Protein AF-A0A6L7UQY9-F1 (afdb_monomer_lite)

pLDDT: mean 73.76, std 14.82, range [46.09, 95.06]

Foldseek 3Di:
DPVVVVVVVVVVVVVVVVVVVVVVVVVVVVVVVVVVVVVVVVVVVVVVVVVVVVVVVVVVVVVVVVCVVVVVVVVVVVVVVCVVVVVVVVVVVVVVVVVVVVVVVVVVVVVVVVVVVVVQVVCCVVVVNWDWDADPNDIDIDHDPPWDFDWDDDDPNDTDTDTDDD

Structure (mmCIF, N/CA/C/O backbone):
data_AF-A0A6L7UQY9-F1
#
_entry.id   AF-A0A6L7UQY9-F1
#
loop_
_atom_site.group_PDB
_atom_site.id
_atom_site.type_symbol
_atom_site.label_atom_id
_atom_site.label_alt_id
_atom_site.label_comp_id
_atom_site.label_asym_id
_atom_site.label_entity_id
_atom_site.label_seq_id
_atom_site.pdbx_PDB_ins_code
_atom_site.Cartn_x
_atom_site.Cartn_y
_atom_site.Cartn_z
_atom_site.occupancy
_atom_site.B_iso_or_equiv
_atom_site.auth_seq_id
_atom_site.auth_comp_id
_atom_site.auth_asym_id
_atom_site.auth_atom_id
_atom_site.pdbx_PDB_model_num
ATOM 1 N N . MET A 1 1 ? 74.640 3.919 -71.804 1.00 51.06 1 MET A N 1
ATOM 2 C CA . MET A 1 1 ? 74.272 4.710 -70.609 1.00 51.06 1 MET A CA 1
ATOM 3 C C . MET A 1 1 ? 72.771 5.040 -70.532 1.00 51.06 1 MET A C 1
ATOM 5 O O . MET A 1 1 ? 72.359 5.610 -69.539 1.00 51.06 1 MET A O 1
ATOM 9 N N . GLU A 1 2 ? 71.930 4.642 -71.502 1.00 55.97 2 GLU A N 1
ATOM 10 C CA . GLU A 1 2 ? 70.494 5.008 -71.525 1.00 55.97 2 GLU A CA 1
ATOM 11 C C . GLU A 1 2 ? 69.558 4.081 -70.725 1.00 55.97 2 GLU A C 1
ATOM 13 O O . GLU A 1 2 ? 68.533 4.527 -70.222 1.00 55.97 2 GLU A O 1
ATOM 18 N N . ARG A 1 3 ? 69.907 2.800 -70.530 1.00 53.41 3 ARG A N 1
ATOM 19 C CA . ARG A 1 3 ? 69.023 1.828 -69.847 1.00 53.41 3 ARG A CA 1
ATOM 20 C C . ARG A 1 3 ? 68.829 2.082 -68.346 1.00 53.41 3 ARG A C 1
ATOM 22 O O . ARG A 1 3 ? 67.849 1.617 -67.777 1.00 53.41 3 ARG A O 1
ATOM 29 N N . THR A 1 4 ? 69.731 2.821 -67.704 1.00 56.78 4 THR A N 1
ATOM 30 C CA . THR A 1 4 ? 69.629 3.166 -66.277 1.00 56.78 4 THR A CA 1
ATOM 31 C C . THR A 1 4 ? 68.654 4.318 -66.022 1.00 56.78 4 THR A C 1
ATOM 33 O O . THR A 1 4 ? 68.074 4.389 -64.946 1.00 56.78 4 THR A O 1
ATOM 36 N N . SER A 1 5 ? 68.407 5.185 -67.011 1.00 59.81 5 SER A N 1
ATOM 37 C CA . SER A 1 5 ? 67.477 6.315 -66.875 1.00 59.81 5 SER A CA 1
ATOM 38 C C . SER A 1 5 ? 66.010 5.867 -66.922 1.00 59.81 5 SER A C 1
ATOM 40 O O . SER A 1 5 ? 65.208 6.315 -66.107 1.00 59.81 5 SER A O 1
ATOM 42 N N . THR A 1 6 ? 65.665 4.911 -67.790 1.00 69.06 6 THR A N 1
ATOM 43 C CA . THR A 1 6 ? 64.294 4.378 -67.907 1.00 69.06 6 THR A CA 1
ATOM 44 C C . THR A 1 6 ? 63.879 3.536 -66.696 1.00 69.06 6 THR A C 1
ATOM 46 O O . THR A 1 6 ? 62.729 3.586 -66.268 1.00 69.06 6 THR A O 1
ATOM 49 N N . ALA A 1 7 ? 64.815 2.779 -66.114 1.00 73.44 7 ALA A N 1
ATOM 50 C CA . ALA A 1 7 ? 64.565 2.011 -64.893 1.00 73.44 7 ALA A CA 1
ATOM 51 C C . ALA A 1 7 ? 64.326 2.924 -63.675 1.00 73.44 7 ALA A C 1
ATOM 53 O O . ALA A 1 7 ? 63.474 2.626 -62.836 1.00 73.44 7 ALA A O 1
ATOM 54 N N . ASN A 1 8 ? 65.026 4.061 -63.611 1.00 78.31 8 ASN A N 1
ATOM 55 C CA . ASN A 1 8 ? 64.850 5.042 -62.543 1.00 78.31 8 ASN A CA 1
ATOM 56 C C . ASN A 1 8 ? 63.505 5.792 -62.658 1.00 78.31 8 ASN A C 1
ATOM 58 O O . ASN A 1 8 ? 62.809 5.898 -61.654 1.00 78.31 8 ASN A O 1
ATOM 62 N N . ASP A 1 9 ? 63.063 6.193 -63.861 1.00 83.00 9 ASP A N 1
ATOM 63 C CA . ASP A 1 9 ? 61.741 6.836 -64.064 1.00 83.00 9 ASP A CA 1
ATOM 64 C C . ASP A 1 9 ? 60.566 5.912 -63.690 1.00 83.00 9 ASP A C 1
ATOM 66 O O . ASP A 1 9 ? 59.599 6.328 -63.046 1.00 83.00 9 ASP A O 1
ATOM 70 N N . LEU A 1 10 ? 60.660 4.621 -64.028 1.00 82.56 10 LEU A N 1
ATOM 71 C CA . LEU A 1 10 ? 59.639 3.643 -63.647 1.00 82.56 10 LEU A CA 1
ATOM 72 C C . LEU A 1 10 ? 59.574 3.458 -62.123 1.00 82.56 10 LEU A C 1
ATOM 74 O O . LEU A 1 10 ? 58.486 3.351 -61.554 1.00 82.56 10 LEU A O 1
ATOM 78 N N . THR A 1 11 ? 60.733 3.452 -61.463 1.00 86.81 11 THR A N 1
ATOM 79 C CA . THR A 1 11 ? 60.829 3.319 -60.004 1.00 86.81 11 THR A CA 1
ATOM 80 C C . THR A 1 11 ? 60.226 4.537 -59.300 1.00 86.81 11 THR A C 1
ATOM 82 O O . THR A 1 11 ? 59.446 4.371 -58.359 1.00 86.81 11 THR A O 1
ATOM 85 N N . ASP A 1 12 ? 60.484 5.746 -59.801 1.00 85.75 12 ASP A N 1
ATOM 86 C CA . ASP A 1 12 ? 59.904 6.981 -59.260 1.00 85.75 12 ASP A CA 1
ATOM 87 C C . ASP A 1 12 ? 58.385 7.064 -59.483 1.00 85.75 12 ASP A C 1
ATOM 89 O O . ASP A 1 12 ? 57.636 7.478 -58.590 1.00 85.75 12 ASP A O 1
ATOM 93 N N . ARG A 1 13 ? 57.876 6.587 -60.625 1.00 86.88 13 ARG A N 1
ATOM 94 C CA . ARG A 1 13 ? 56.424 6.487 -60.873 1.00 86.88 13 ARG A CA 1
ATOM 95 C C . ARG A 1 13 ? 55.726 5.472 -59.976 1.00 86.88 13 ARG A C 1
ATOM 97 O O . ARG A 1 13 ? 54.611 5.719 -59.518 1.00 86.88 13 ARG A O 1
ATOM 104 N N . LEU A 1 14 ? 56.355 4.327 -59.722 1.00 88.06 14 LEU A N 1
ATOM 105 C CA . LEU A 1 14 ? 55.811 3.333 -58.796 1.00 88.06 14 LEU A CA 1
ATOM 106 C C . LEU A 1 14 ? 55.807 3.871 -57.367 1.00 88.06 14 LEU A C 1
ATOM 108 O O . LEU A 1 14 ? 54.807 3.733 -56.668 1.00 88.06 14 LEU A O 1
ATOM 112 N N . ARG A 1 15 ? 56.880 4.551 -56.958 1.00 90.31 15 ARG A N 1
ATOM 113 C CA . ARG A 1 15 ? 56.973 5.187 -55.642 1.00 90.31 15 ARG A CA 1
ATOM 114 C C . ARG A 1 15 ? 55.902 6.256 -55.444 1.00 90.31 15 ARG A C 1
ATOM 116 O O . ARG A 1 15 ? 55.180 6.217 -54.453 1.00 90.31 15 ARG A O 1
ATOM 123 N N . THR A 1 16 ? 55.745 7.157 -56.410 1.00 90.50 16 THR A N 1
ATOM 124 C CA . THR A 1 16 ? 54.706 8.197 -56.361 1.00 90.50 16 THR A CA 1
ATOM 125 C C . THR A 1 16 ? 53.300 7.599 -56.366 1.00 90.50 16 THR A C 1
ATOM 127 O O . THR A 1 16 ? 52.454 8.043 -55.589 1.00 90.50 16 THR A O 1
ATOM 130 N N . ARG A 1 17 ? 53.030 6.544 -57.151 1.00 89.56 17 ARG A N 1
ATOM 131 C CA . ARG A 1 17 ? 51.744 5.827 -57.077 1.00 89.56 17 ARG A CA 1
ATOM 132 C C . ARG A 1 17 ? 51.500 5.187 -55.718 1.00 89.56 17 ARG A C 1
ATOM 134 O O . ARG A 1 17 ? 50.417 5.375 -55.179 1.00 89.56 17 ARG A O 1
ATOM 141 N N . LEU A 1 18 ? 52.486 4.492 -55.157 1.00 90.81 18 LEU A N 1
ATOM 142 C CA . LEU A 1 18 ? 52.366 3.873 -53.836 1.00 90.81 18 LEU A CA 1
ATOM 143 C C . LEU A 1 18 ? 52.109 4.918 -52.745 1.00 90.81 18 LEU A C 1
ATOM 145 O O . LEU A 1 18 ? 51.264 4.706 -51.881 1.00 90.81 18 LEU A O 1
ATOM 149 N N . GLU A 1 19 ? 52.774 6.073 -52.804 1.00 91.50 19 GLU A N 1
ATOM 150 C CA . GLU A 1 19 ? 52.527 7.183 -51.877 1.00 91.50 19 GLU A CA 1
ATOM 151 C C . GLU A 1 19 ? 51.121 7.778 -52.049 1.00 91.50 19 GLU A C 1
ATOM 153 O O . GLU A 1 19 ? 50.464 8.116 -51.064 1.00 91.50 19 GLU A O 1
ATOM 158 N N . THR A 1 20 ? 50.629 7.864 -53.287 1.00 92.94 20 THR A N 1
ATOM 159 C CA . THR A 1 20 ? 49.284 8.383 -53.583 1.00 92.94 20 THR A CA 1
ATOM 160 C C . THR A 1 20 ? 48.196 7.408 -53.134 1.00 92.94 20 THR A C 1
ATOM 162 O O . THR A 1 20 ? 47.213 7.813 -52.517 1.00 92.94 20 THR A O 1
ATOM 165 N N . GLU A 1 21 ? 48.374 6.114 -53.402 1.00 92.25 21 GLU A N 1
ATOM 166 C CA . GLU A 1 21 ? 47.459 5.060 -52.961 1.00 92.25 21 GLU A CA 1
ATOM 167 C C . GLU A 1 21 ? 47.442 4.948 -51.439 1.00 92.25 21 GLU A C 1
ATOM 169 O O . GLU A 1 21 ? 46.365 4.869 -50.852 1.00 92.25 21 GLU A O 1
ATOM 174 N N . ARG A 1 22 ? 48.605 5.045 -50.785 1.00 91.06 22 ARG A N 1
ATOM 175 C CA . ARG A 1 22 ? 48.695 5.071 -49.324 1.00 91.06 22 ARG A CA 1
ATOM 176 C C . ARG A 1 22 ? 47.928 6.250 -48.729 1.00 91.06 22 ARG A C 1
ATOM 178 O O . ARG A 1 22 ? 47.110 6.034 -47.841 1.00 91.06 22 ARG A O 1
ATOM 185 N N . LYS A 1 23 ? 48.129 7.468 -49.245 1.00 92.94 23 LYS A N 1
ATOM 186 C CA . LYS A 1 23 ? 47.375 8.651 -48.792 1.00 92.94 23 LYS A CA 1
ATOM 187 C C . LYS A 1 23 ? 45.874 8.475 -48.988 1.00 92.94 23 LYS A C 1
ATOM 189 O O . LYS A 1 23 ? 45.100 8.775 -48.089 1.00 92.94 23 LYS A O 1
ATOM 194 N N . LYS A 1 24 ? 45.461 7.918 -50.128 1.00 91.94 24 LYS A N 1
ATOM 195 C CA . LYS A 1 24 ? 44.047 7.664 -50.419 1.00 91.94 24 LYS A CA 1
ATOM 196 C C . LYS A 1 24 ? 43.437 6.629 -49.470 1.00 91.94 24 LYS A C 1
ATOM 198 O O . LYS A 1 24 ? 42.296 6.789 -49.052 1.00 91.94 24 LYS A O 1
ATOM 203 N N . ILE A 1 25 ? 44.184 5.582 -49.118 1.00 92.31 25 ILE A N 1
ATOM 204 C CA . ILE A 1 25 ? 43.753 4.584 -48.131 1.00 92.31 25 ILE A CA 1
ATOM 205 C C . ILE A 1 25 ? 43.659 5.214 -46.740 1.00 92.31 25 ILE A C 1
ATOM 207 O O . ILE A 1 25 ? 42.677 4.977 -46.042 1.00 92.31 25 ILE A O 1
ATOM 211 N N . GLU A 1 26 ? 44.637 6.026 -46.340 1.00 93.06 26 GLU A N 1
ATOM 212 C CA . GLU A 1 26 ? 44.627 6.725 -45.050 1.00 93.06 26 GLU A CA 1
ATOM 213 C C . GLU A 1 26 ? 43.433 7.693 -44.950 1.00 93.06 26 GLU A C 1
ATOM 215 O O . GLU A 1 26 ? 42.709 7.659 -43.956 1.00 93.06 26 GLU A O 1
ATOM 220 N N . GLU A 1 27 ? 43.145 8.465 -46.002 1.00 93.12 27 GLU A N 1
ATOM 221 C CA . GLU A 1 27 ? 41.976 9.357 -46.068 1.00 93.12 27 GLU A CA 1
ATOM 222 C C . GLU A 1 27 ? 40.646 8.593 -46.021 1.00 93.12 27 GLU A C 1
ATOM 224 O O . GLU A 1 27 ? 39.745 8.964 -45.268 1.00 93.12 27 GLU A O 1
ATOM 229 N N . LEU A 1 28 ? 40.514 7.504 -46.788 1.00 93.94 28 LEU A N 1
ATOM 230 C CA . LEU A 1 28 ? 39.308 6.670 -46.773 1.00 93.94 28 LEU A CA 1
ATOM 231 C C . LEU A 1 28 ? 39.104 6.000 -45.411 1.00 93.94 28 LEU A C 1
ATOM 233 O O . LEU A 1 28 ? 37.980 5.949 -44.916 1.00 93.94 28 LEU A O 1
ATOM 237 N N . THR A 1 29 ? 40.183 5.529 -44.787 1.00 92.44 29 THR A N 1
ATOM 238 C CA . THR A 1 29 ? 40.132 4.887 -43.469 1.00 92.44 29 THR A CA 1
ATOM 239 C C . THR A 1 29 ? 39.760 5.896 -42.385 1.00 92.44 29 THR A C 1
ATOM 241 O O . THR A 1 29 ? 38.924 5.593 -41.536 1.00 92.44 29 THR A O 1
ATOM 244 N N . ALA A 1 30 ? 40.325 7.106 -42.425 1.00 93.19 30 ALA A N 1
ATOM 245 C CA . ALA A 1 30 ? 39.976 8.174 -41.491 1.00 93.19 30 ALA A CA 1
ATOM 246 C C . ALA A 1 30 ? 38.500 8.582 -41.623 1.00 93.19 30 ALA A C 1
ATOM 248 O O . ALA A 1 30 ? 37.799 8.671 -40.617 1.00 93.19 30 ALA A O 1
ATOM 249 N N . ASN A 1 31 ? 38.013 8.743 -42.855 1.00 94.56 31 ASN A N 1
ATOM 250 C CA . ASN A 1 31 ? 36.623 9.112 -43.126 1.00 94.56 31 ASN A CA 1
ATOM 251 C C . ASN A 1 31 ? 35.637 8.014 -42.685 1.00 94.56 31 ASN A C 1
ATOM 253 O O . ASN A 1 31 ? 34.606 8.301 -42.076 1.00 94.56 31 ASN A O 1
ATOM 257 N N . GLU A 1 32 ? 35.969 6.740 -42.913 1.00 92.75 32 GLU A N 1
ATOM 258 C CA . GLU A 1 32 ? 35.109 5.630 -42.490 1.00 92.75 32 GLU A CA 1
ATOM 259 C C . GLU A 1 32 ? 35.090 5.463 -40.961 1.00 92.75 32 GLU A C 1
ATOM 261 O O . GLU A 1 32 ? 34.029 5.233 -40.377 1.00 92.75 32 GLU A O 1
ATOM 266 N N . LEU A 1 33 ? 36.231 5.657 -40.286 1.00 93.56 33 LEU A N 1
ATOM 267 C CA . LEU A 1 33 ? 36.301 5.674 -38.820 1.00 93.56 33 LEU A CA 1
ATOM 268 C C . LEU A 1 33 ? 35.498 6.834 -38.222 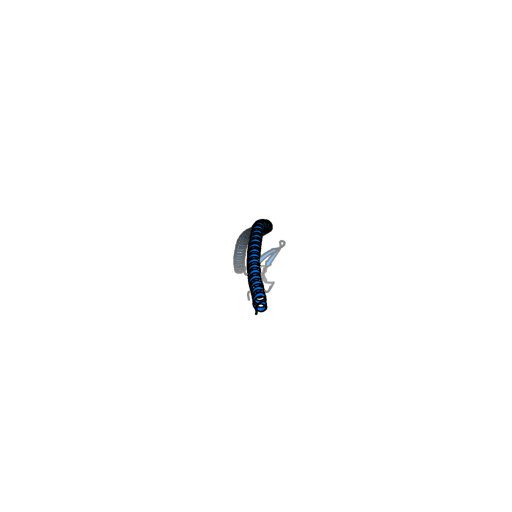1.00 93.56 33 LEU A C 1
ATOM 270 O O . LEU A 1 33 ? 34.796 6.645 -37.224 1.00 93.56 33 LEU A O 1
ATOM 274 N N . GLU A 1 34 ? 35.564 8.016 -38.832 1.00 95.06 34 GLU A N 1
ATOM 275 C CA . GLU A 1 34 ? 34.783 9.178 -38.413 1.00 95.06 34 GLU A CA 1
ATOM 276 C C . GLU A 1 34 ? 33.282 8.917 -38.580 1.00 95.06 34 GLU A C 1
ATOM 278 O O . GLU A 1 34 ? 32.520 9.055 -37.618 1.00 95.06 34 GLU A O 1
ATOM 283 N N . ARG A 1 35 ? 32.861 8.406 -39.743 1.00 92.44 35 ARG A N 1
ATOM 284 C CA . ARG A 1 35 ? 31.468 8.005 -39.998 1.00 92.44 35 ARG A CA 1
ATOM 285 C C . ARG A 1 35 ? 30.966 6.941 -39.035 1.00 92.44 35 ARG A C 1
ATOM 287 O O . ARG A 1 35 ? 29.835 7.038 -38.550 1.00 92.44 35 ARG A O 1
ATOM 294 N N . LEU A 1 36 ? 31.775 5.926 -38.744 1.00 93.88 36 LEU A N 1
ATOM 295 C CA . LEU A 1 36 ? 31.410 4.881 -37.794 1.00 93.88 36 LEU A CA 1
ATOM 296 C C . LEU A 1 36 ? 31.277 5.457 -36.378 1.00 93.88 36 LEU A C 1
ATOM 298 O O . LEU A 1 36 ? 30.315 5.146 -35.670 1.00 93.88 36 LEU A O 1
ATOM 302 N N . GLY A 1 37 ? 32.196 6.341 -35.983 1.00 94.00 37 GLY A N 1
ATOM 303 C CA . GLY A 1 37 ? 32.156 7.047 -34.705 1.00 94.00 37 GLY A CA 1
ATOM 304 C C . GLY A 1 37 ? 30.914 7.927 -34.557 1.00 94.00 37 GLY A C 1
ATOM 305 O O . GLY A 1 37 ? 30.237 7.884 -33.523 1.00 94.00 37 GLY A O 1
ATOM 306 N N . GLU A 1 38 ? 30.559 8.681 -35.595 1.00 94.38 38 GLU A N 1
ATOM 307 C CA . GLU A 1 38 ? 29.346 9.499 -35.623 1.00 94.38 38 GLU A CA 1
ATOM 308 C C . GLU A 1 38 ? 28.073 8.655 -35.581 1.00 94.38 38 GLU A C 1
ATOM 310 O O . GLU A 1 38 ? 27.160 8.955 -34.803 1.00 94.38 38 GLU A O 1
ATOM 315 N N . ASN A 1 39 ? 28.012 7.578 -36.367 1.00 94.69 39 ASN A N 1
ATOM 316 C CA . ASN A 1 39 ? 26.871 6.667 -36.369 1.00 94.69 39 ASN A CA 1
ATOM 317 C C . ASN A 1 39 ? 26.703 5.980 -35.014 1.00 94.69 39 ASN A C 1
ATOM 319 O O . ASN A 1 39 ? 25.594 5.963 -34.477 1.00 94.69 39 ASN A O 1
ATOM 323 N N . SER A 1 40 ? 27.792 5.498 -34.415 1.00 91.38 40 SER A N 1
ATOM 324 C CA . SER A 1 40 ? 27.783 4.900 -33.078 1.00 91.38 40 SER A CA 1
ATOM 325 C C . SER A 1 40 ? 27.291 5.895 -32.024 1.00 91.38 40 SER A C 1
ATOM 327 O O . SER A 1 40 ? 26.343 5.609 -31.289 1.00 91.38 40 SER A O 1
ATOM 329 N N . ARG A 1 41 ? 27.827 7.125 -32.014 1.00 93.50 41 ARG A N 1
ATOM 330 C CA . ARG A 1 41 ? 27.365 8.193 -31.108 1.00 93.50 41 ARG A CA 1
ATOM 331 C C . ARG A 1 41 ? 25.893 8.533 -31.321 1.00 93.50 41 ARG A C 1
ATOM 333 O O . ARG A 1 41 ? 25.169 8.760 -30.350 1.00 93.50 41 ARG A O 1
ATOM 340 N N . ARG A 1 42 ? 25.431 8.578 -32.572 1.00 93.50 42 ARG A N 1
ATOM 341 C CA . ARG A 1 42 ? 24.034 8.871 -32.915 1.00 93.50 42 ARG A CA 1
ATOM 342 C C . ARG A 1 42 ? 23.097 7.764 -32.434 1.00 93.50 42 ARG A C 1
ATOM 344 O O . ARG A 1 42 ? 22.052 8.073 -31.862 1.00 93.50 42 ARG A O 1
ATOM 351 N N . VAL A 1 43 ? 23.468 6.501 -32.633 1.00 93.44 43 VAL A N 1
ATOM 352 C CA . VAL A 1 43 ? 22.696 5.340 -32.169 1.00 93.44 43 VAL A CA 1
ATOM 353 C C . VAL A 1 43 ? 22.675 5.286 -30.644 1.00 93.44 43 VAL A C 1
ATOM 355 O O . VAL A 1 43 ? 21.592 5.193 -30.074 1.00 93.44 43 VAL A O 1
ATOM 358 N N . ALA A 1 44 ? 23.821 5.458 -29.982 1.00 89.19 44 ALA A N 1
ATOM 359 C CA . ALA A 1 44 ? 23.912 5.481 -28.523 1.00 89.19 44 ALA A CA 1
ATOM 360 C C . ALA A 1 44 ? 23.038 6.587 -27.910 1.00 89.19 44 ALA A C 1
ATOM 362 O O . ALA A 1 44 ? 22.264 6.327 -26.994 1.00 89.19 44 ALA A O 1
ATOM 363 N N . ARG A 1 45 ? 23.079 7.810 -28.460 1.00 93.38 45 ARG A N 1
ATOM 364 C CA . ARG A 1 45 ? 22.202 8.905 -28.003 1.00 93.38 45 ARG A CA 1
ATOM 365 C C . ARG A 1 45 ? 20.726 8.605 -28.233 1.00 93.38 45 ARG A C 1
ATOM 367 O O . ARG A 1 45 ? 19.900 8.982 -27.408 1.00 93.38 45 ARG A O 1
ATOM 374 N N . ARG A 1 46 ? 20.376 7.968 -29.352 1.00 93.44 46 ARG A N 1
ATOM 375 C CA . ARG A 1 46 ? 18.986 7.604 -29.643 1.00 93.44 46 ARG A CA 1
ATOM 376 C C . ARG A 1 46 ? 18.482 6.537 -28.670 1.00 93.44 46 ARG A C 1
ATOM 378 O O . ARG A 1 46 ? 17.389 6.705 -28.149 1.00 93.44 46 ARG A O 1
ATOM 385 N N . ALA A 1 47 ? 19.290 5.513 -28.403 1.00 89.19 47 ALA A N 1
ATOM 386 C CA . ALA A 1 47 ? 18.975 4.462 -27.441 1.00 89.19 47 ALA A CA 1
ATOM 387 C C . ALA A 1 47 ? 18.855 5.014 -26.013 1.00 89.19 47 ALA A C 1
ATOM 389 O O . ALA A 1 47 ? 17.911 4.688 -25.305 1.00 89.19 47 ALA A O 1
ATOM 390 N N . LEU A 1 48 ? 19.756 5.912 -25.606 1.00 90.25 48 LEU A N 1
ATOM 391 C CA . LEU A 1 48 ? 19.667 6.580 -24.304 1.00 90.25 48 LEU A CA 1
ATOM 392 C C . LEU A 1 48 ? 18.375 7.388 -24.165 1.00 90.25 48 LEU A C 1
ATOM 394 O O . LEU A 1 48 ? 17.674 7.232 -23.174 1.00 90.25 48 LEU A O 1
ATOM 398 N N . ARG A 1 49 ? 18.008 8.184 -25.178 1.00 90.88 49 ARG A N 1
ATOM 399 C CA . ARG A 1 49 ? 16.746 8.943 -25.147 1.00 90.88 49 ARG A CA 1
ATOM 400 C C . ARG A 1 49 ? 15.510 8.051 -25.137 1.00 90.88 49 ARG A C 1
ATOM 402 O O . ARG A 1 49 ? 14.517 8.428 -24.526 1.00 90.88 49 ARG A O 1
ATOM 409 N N . SER A 1 50 ? 15.527 6.918 -25.842 1.00 91.06 50 SER A N 1
ATOM 410 C CA . SER A 1 50 ? 14.390 5.992 -25.805 1.00 91.06 50 SER A CA 1
ATOM 411 C C . SER A 1 50 ? 14.279 5.324 -24.440 1.00 91.06 50 SER A C 1
ATOM 413 O O . SER A 1 50 ? 13.194 5.302 -23.883 1.00 91.06 50 SER A O 1
ATOM 415 N N . ILE A 1 51 ? 15.399 4.889 -23.855 1.00 85.44 51 ILE A N 1
ATOM 416 C CA . ILE A 1 51 ? 15.422 4.311 -22.505 1.00 85.44 51 ILE A CA 1
ATOM 417 C C . ILE A 1 51 ? 14.944 5.332 -21.471 1.00 85.44 51 ILE A C 1
ATOM 419 O O . ILE A 1 51 ? 14.146 4.987 -20.609 1.00 85.44 51 ILE A O 1
ATOM 423 N N . GLU A 1 52 ? 15.393 6.584 -21.557 1.00 88.44 52 GLU A N 1
ATOM 424 C CA . GLU A 1 52 ? 14.962 7.658 -20.657 1.00 88.44 52 GLU A CA 1
ATOM 425 C C . GLU A 1 52 ? 13.446 7.874 -20.737 1.00 88.44 52 GLU A C 1
ATOM 427 O O . GLU A 1 52 ? 12.764 7.871 -19.713 1.00 88.44 52 GLU A O 1
ATOM 432 N N . ARG A 1 53 ? 12.901 7.940 -21.957 1.00 85.19 53 ARG A N 1
ATOM 433 C CA . ARG A 1 53 ? 11.461 8.090 -22.191 1.00 85.19 53 ARG A CA 1
ATOM 434 C C . ARG A 1 53 ? 10.657 6.887 -21.693 1.00 85.19 53 ARG A C 1
ATOM 436 O O . ARG A 1 53 ? 9.622 7.066 -21.056 1.00 85.19 53 ARG A O 1
ATOM 443 N N . ASP A 1 54 ? 11.135 5.675 -21.953 1.00 84.12 54 ASP A N 1
ATOM 444 C CA . ASP A 1 54 ? 10.477 4.442 -21.515 1.00 84.12 54 ASP A CA 1
ATOM 445 C C . ASP A 1 54 ? 10.532 4.303 -19.987 1.00 84.12 54 ASP A C 1
ATOM 447 O O . ASP A 1 54 ? 9.562 3.868 -19.364 1.00 84.12 54 ASP A O 1
ATOM 451 N N . THR A 1 55 ? 11.629 4.745 -19.364 1.00 79.56 55 THR A N 1
ATOM 452 C CA . THR A 1 55 ? 11.782 4.778 -17.904 1.00 79.56 55 THR A CA 1
ATOM 453 C C . THR A 1 55 ? 10.826 5.788 -17.278 1.00 79.56 55 THR A C 1
ATOM 455 O O . THR A 1 55 ? 10.178 5.468 -16.287 1.00 79.56 55 THR A O 1
ATOM 458 N N . GLU A 1 56 ? 10.680 6.980 -17.854 1.00 80.62 56 GLU A N 1
ATOM 459 C CA . GLU A 1 56 ? 9.768 8.009 -17.341 1.00 80.62 56 GLU A CA 1
ATOM 460 C C . GLU A 1 56 ? 8.304 7.537 -17.368 1.00 80.62 56 GLU A C 1
ATOM 462 O O . GLU A 1 56 ? 7.578 7.668 -16.377 1.00 80.62 56 GLU A O 1
ATOM 467 N N . VAL A 1 57 ? 7.890 6.886 -18.460 1.00 79.69 57 VAL A N 1
ATOM 468 C CA . VAL A 1 57 ? 6.547 6.296 -18.588 1.00 79.69 57 VAL A CA 1
ATOM 469 C C . VAL A 1 57 ? 6.358 5.121 -17.622 1.00 79.69 57 VAL A C 1
ATOM 471 O O . VAL A 1 57 ? 5.323 5.028 -16.956 1.00 79.69 57 VAL A O 1
ATOM 474 N N . ALA A 1 58 ? 7.352 4.236 -17.498 1.00 74.50 58 ALA A N 1
ATOM 475 C CA . ALA A 1 58 ? 7.296 3.110 -16.569 1.00 74.50 58 ALA A CA 1
ATOM 476 C C . ALA A 1 58 ? 7.211 3.582 -15.110 1.00 74.50 58 ALA A C 1
ATOM 478 O O . ALA A 1 58 ? 6.398 3.065 -14.347 1.00 74.50 58 ALA A O 1
ATOM 479 N N . VAL A 1 59 ? 7.987 4.599 -14.728 1.00 79.69 59 VAL A N 1
ATOM 480 C CA . VAL A 1 59 ? 7.962 5.184 -13.380 1.00 79.69 59 VAL A CA 1
ATOM 481 C C . VAL A 1 59 ? 6.611 5.836 -13.088 1.00 79.69 59 VAL A C 1
ATOM 483 O O . VAL A 1 59 ? 6.067 5.630 -12.000 1.00 79.69 59 VAL A O 1
ATOM 486 N N . GLY A 1 60 ? 6.036 6.565 -14.051 1.00 76.38 60 GLY A N 1
ATOM 487 C CA . GLY A 1 60 ? 4.700 7.153 -13.915 1.00 76.38 60 GLY A CA 1
ATOM 488 C C . GLY A 1 60 ? 3.631 6.097 -13.621 1.00 76.38 60 GLY A C 1
ATOM 489 O O . GLY A 1 60 ? 2.916 6.193 -12.620 1.00 76.38 60 GLY A O 1
ATOM 490 N N . ASN A 1 61 ? 3.599 5.038 -14.430 1.00 78.56 61 ASN A N 1
ATOM 491 C CA . ASN A 1 61 ? 2.629 3.951 -14.289 1.00 78.56 61 ASN A CA 1
ATOM 492 C C . ASN A 1 61 ? 2.846 3.135 -13.004 1.00 78.56 61 ASN A C 1
ATOM 494 O O . ASN A 1 61 ? 1.8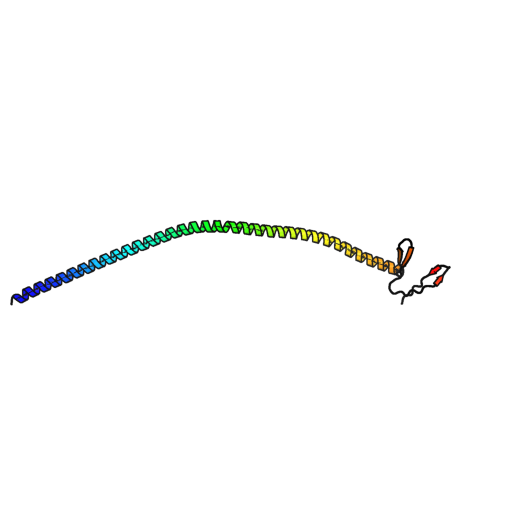88 2.780 -12.315 1.00 78.56 61 ASN A O 1
ATOM 498 N N . VAL A 1 62 ? 4.101 2.857 -12.636 1.00 79.38 62 VAL A N 1
ATOM 499 C CA . VAL A 1 62 ? 4.430 2.115 -11.409 1.00 79.38 62 VAL A CA 1
ATOM 500 C C . VAL A 1 62 ? 4.037 2.910 -10.167 1.00 79.38 62 VAL A C 1
ATOM 502 O O . VAL A 1 62 ? 3.506 2.328 -9.223 1.00 79.38 62 VAL A O 1
ATOM 505 N N . ARG A 1 63 ? 4.227 4.235 -10.157 1.00 78.12 63 ARG A N 1
ATOM 506 C CA . ARG A 1 63 ? 3.823 5.083 -9.027 1.00 78.12 63 ARG A CA 1
ATOM 507 C C . ARG A 1 63 ? 2.313 5.039 -8.801 1.00 78.12 63 ARG A C 1
ATOM 509 O O . ARG A 1 63 ? 1.883 4.912 -7.657 1.00 78.12 63 ARG A O 1
ATOM 516 N N . GLU A 1 64 ? 1.517 5.096 -9.864 1.00 79.25 64 GLU A N 1
ATOM 517 C CA . GLU A 1 64 ? 0.059 5.000 -9.758 1.00 79.25 64 GLU A CA 1
ATOM 518 C C . GLU A 1 64 ? -0.384 3.627 -9.229 1.00 79.25 64 GLU A C 1
ATOM 520 O O . GLU A 1 64 ? -1.193 3.539 -8.298 1.00 79.25 64 GLU A O 1
ATOM 525 N N . LEU A 1 65 ? 0.203 2.551 -9.759 1.00 80.00 65 LEU A N 1
ATOM 526 C CA . LEU A 1 65 ? -0.094 1.186 -9.324 1.00 80.00 65 LEU A CA 1
ATOM 527 C C . LEU A 1 65 ? 0.317 0.939 -7.868 1.00 80.00 65 LEU A C 1
ATOM 529 O O . LEU A 1 65 ? -0.458 0.352 -7.111 1.00 80.00 65 LEU A O 1
ATOM 533 N N . LEU A 1 66 ? 1.492 1.420 -7.452 1.00 82.94 66 LEU A N 1
ATOM 534 C CA . LEU A 1 66 ? 1.976 1.288 -6.078 1.00 82.94 66 LEU A CA 1
ATOM 535 C C . LEU A 1 66 ? 1.098 2.060 -5.097 1.00 82.94 66 LEU A C 1
ATOM 537 O O . LEU A 1 66 ? 0.709 1.499 -4.075 1.00 82.94 66 LEU A O 1
ATOM 541 N N . VAL A 1 67 ? 0.735 3.308 -5.410 1.00 82.94 67 VAL A N 1
ATOM 542 C CA . VAL A 1 67 ? -0.156 4.101 -4.548 1.00 82.94 67 VAL A CA 1
ATOM 543 C C . VAL A 1 67 ? -1.505 3.403 -4.404 1.00 82.94 67 VAL A C 1
ATOM 545 O O . VAL A 1 67 ? -1.987 3.228 -3.287 1.00 82.94 67 VAL A O 1
ATOM 548 N N . LYS A 1 68 ? -2.094 2.924 -5.505 1.00 83.25 68 LYS A N 1
ATOM 549 C CA . LYS A 1 68 ? -3.385 2.222 -5.479 1.00 83.25 68 LYS A CA 1
ATOM 550 C C . LYS A 1 68 ? -3.323 0.897 -4.712 1.00 83.25 68 LYS A C 1
ATOM 552 O O . LYS A 1 68 ? -4.274 0.560 -4.004 1.00 83.25 68 LYS A O 1
ATOM 557 N N . ALA A 1 69 ? -2.216 0.165 -4.827 1.00 83.31 69 ALA A N 1
ATOM 558 C CA . ALA A 1 69 ? -1.996 -1.087 -4.110 1.00 83.31 69 ALA A CA 1
ATOM 559 C C . ALA A 1 69 ? -1.790 -0.871 -2.603 1.00 83.31 69 ALA A C 1
ATOM 561 O O . ALA A 1 69 ? -2.310 -1.650 -1.808 1.00 83.31 69 ALA A O 1
ATOM 562 N N . TRP A 1 70 ? -1.096 0.199 -2.207 1.00 88.50 70 TRP A N 1
ATOM 563 C CA . TRP A 1 70 ? -0.820 0.518 -0.802 1.00 88.50 70 TRP A CA 1
ATOM 564 C C . TRP A 1 70 ? -1.959 1.248 -0.090 1.00 88.50 70 TRP A C 1
ATOM 566 O O . TRP A 1 70 ? -2.083 1.138 1.129 1.00 88.50 70 TRP A O 1
ATOM 576 N N . LEU A 1 71 ? -2.833 1.940 -0.822 1.00 89.38 71 LEU A N 1
ATOM 577 C CA . LEU A 1 71 ? -3.950 2.673 -0.225 1.00 89.38 71 LEU A CA 1
ATOM 578 C C . LEU A 1 71 ? -4.947 1.741 0.478 1.00 89.38 71 LEU A C 1
ATOM 580 O O . LEU A 1 71 ? -5.398 2.030 1.582 1.00 89.38 71 LEU A O 1
ATOM 584 N N . ARG A 1 72 ? -5.274 0.598 -0.139 1.00 84.56 72 ARG A N 1
ATOM 585 C CA . ARG A 1 72 ? -6.210 -0.389 0.428 1.00 84.56 72 ARG A CA 1
ATOM 586 C C . ARG A 1 72 ? -5.769 -0.920 1.801 1.00 84.56 72 ARG A C 1
ATOM 588 O O . ARG A 1 72 ? -6.561 -0.798 2.734 1.00 84.56 72 ARG A O 1
ATOM 595 N N . PRO A 1 73 ? -4.555 -1.478 1.973 1.00 90.31 73 PRO A N 1
ATOM 596 C CA . PRO A 1 73 ? -4.106 -1.943 3.281 1.00 90.31 73 PRO A CA 1
ATOM 597 C C . PRO A 1 73 ? -3.930 -0.794 4.278 1.00 90.31 73 PRO A C 1
ATOM 599 O O . PRO A 1 73 ? -4.193 -1.001 5.457 1.00 90.31 73 PRO A O 1
ATOM 602 N N . LEU A 1 74 ? -3.575 0.421 3.835 1.00 89.19 74 LEU A N 1
ATOM 603 C CA . LEU A 1 74 ? -3.530 1.596 4.715 1.00 89.19 74 LEU A CA 1
ATOM 604 C C . LEU A 1 74 ? -4.904 1.948 5.288 1.00 89.19 74 LEU A C 1
ATOM 606 O O . LEU A 1 74 ? -5.011 2.173 6.491 1.00 89.19 74 LEU A O 1
ATOM 610 N N . ILE A 1 75 ? -5.947 1.964 4.455 1.00 88.81 75 ILE A N 1
ATOM 611 C CA . ILE A 1 75 ? -7.326 2.244 4.886 1.00 88.81 75 ILE A CA 1
ATOM 612 C C . ILE A 1 75 ? -7.817 1.157 5.844 1.00 88.81 75 ILE A C 1
ATOM 614 O O . ILE A 1 75 ? -8.364 1.465 6.898 1.00 88.81 75 ILE A O 1
ATOM 618 N N . VAL A 1 76 ? -7.597 -0.117 5.511 1.00 87.69 76 VAL A N 1
ATOM 619 C CA . VAL A 1 76 ? -8.005 -1.230 6.383 1.00 87.69 76 VAL A CA 1
ATOM 620 C C . VAL A 1 76 ? -7.234 -1.190 7.703 1.00 87.69 76 VAL A C 1
ATOM 622 O O . VAL A 1 76 ? -7.834 -1.335 8.764 1.00 87.69 76 VAL A O 1
ATOM 625 N N . GLY A 1 77 ? -5.926 -0.930 7.655 1.00 87.19 77 GLY A N 1
ATOM 626 C CA . GLY A 1 77 ? -5.080 -0.805 8.838 1.00 87.19 77 GLY A CA 1
ATOM 627 C C . GLY A 1 77 ? -5.509 0.350 9.741 1.00 87.19 77 GLY A C 1
ATOM 628 O O . GLY A 1 77 ? -5.663 0.154 10.943 1.00 87.19 77 GLY A O 1
ATOM 629 N N . THR A 1 78 ? -5.773 1.531 9.173 1.00 83.62 78 THR A N 1
ATOM 630 C CA . THR A 1 78 ? -6.253 2.696 9.937 1.00 83.62 78 THR A CA 1
ATOM 631 C C . THR A 1 78 ? -7.652 2.485 10.499 1.00 83.62 78 THR A C 1
ATOM 633 O O . THR A 1 78 ? -7.875 2.826 11.657 1.00 83.62 78 THR A O 1
ATOM 636 N N . ALA A 1 79 ? -8.572 1.874 9.750 1.00 85.94 79 ALA A N 1
ATOM 637 C CA . ALA A 1 79 ? -9.902 1.530 10.253 1.00 85.94 79 ALA A CA 1
ATOM 638 C C . ALA A 1 79 ? -9.836 0.532 11.420 1.00 85.94 79 ALA A C 1
ATOM 640 O O . ALA A 1 79 ? -10.535 0.707 12.419 1.00 85.94 79 ALA A O 1
ATOM 641 N N . LEU A 1 80 ? -8.963 -0.477 11.329 1.00 85.50 80 LEU A N 1
ATOM 642 C CA . LEU A 1 80 ? -8.750 -1.447 12.403 1.00 85.50 80 LEU A CA 1
ATOM 643 C C . LEU A 1 80 ? -8.194 -0.766 13.662 1.00 85.50 80 LEU A C 1
ATOM 645 O O . LEU A 1 80 ? -8.680 -1.013 14.763 1.00 85.50 80 LEU A O 1
ATOM 649 N N . TRP A 1 81 ? -7.214 0.124 13.493 1.00 87.12 81 TRP A N 1
ATOM 650 C CA . TRP A 1 81 ? -6.610 0.883 14.589 1.00 87.12 81 TRP A CA 1
ATOM 651 C C . TRP A 1 81 ? -7.607 1.845 15.245 1.00 87.12 81 TRP A C 1
ATOM 653 O O . TRP A 1 81 ? -7.706 1.911 16.465 1.00 87.12 81 TRP A O 1
ATOM 663 N N . LEU A 1 82 ? -8.399 2.562 14.447 1.00 83.38 82 LEU A N 1
ATOM 664 C CA . LEU A 1 82 ? -9.451 3.446 14.952 1.00 83.38 82 LEU A CA 1
ATOM 665 C C . LEU A 1 82 ? -10.527 2.666 15.710 1.00 83.38 82 LEU A C 1
ATOM 667 O O . LEU A 1 82 ? -10.969 3.117 16.764 1.00 83.38 82 LEU A O 1
ATOM 671 N N . GLY A 1 83 ? -10.913 1.487 15.220 1.00 79.56 83 GLY A N 1
ATOM 672 C CA . GLY A 1 83 ? -11.868 0.616 15.902 1.00 79.56 83 GLY A CA 1
ATOM 673 C C . GLY A 1 83 ? -11.363 0.130 17.262 1.00 79.56 83 GLY A C 1
ATOM 674 O O . GLY A 1 83 ? -12.096 0.202 18.250 1.00 79.56 83 GLY A O 1
ATOM 675 N N . THR A 1 84 ? -10.105 -0.312 17.348 1.00 77.81 84 THR A N 1
ATOM 676 C CA . THR A 1 84 ? -9.524 -0.780 18.617 1.00 77.81 84 THR A CA 1
ATOM 677 C C . THR A 1 84 ? -9.323 0.362 19.608 1.00 77.81 84 THR A C 1
ATOM 679 O O . THR A 1 84 ? -9.654 0.204 20.783 1.00 77.81 84 THR A O 1
ATOM 682 N N . PHE A 1 85 ? -8.858 1.529 19.157 1.00 79.56 85 PHE A N 1
ATOM 683 C CA . PHE A 1 85 ? -8.671 2.691 20.029 1.00 79.56 85 PHE A CA 1
ATOM 684 C C . PHE A 1 85 ? -9.990 3.295 20.506 1.00 79.56 85 PHE A C 1
ATOM 686 O O . PHE A 1 85 ? -10.122 3.589 21.693 1.00 79.56 85 PHE A O 1
ATOM 693 N N . ALA A 1 86 ? -10.986 3.439 19.630 1.00 75.50 86 ALA A N 1
ATOM 694 C CA . ALA A 1 86 ? -12.301 3.941 20.025 1.00 75.50 86 ALA A CA 1
ATOM 695 C C . ALA A 1 86 ? -13.010 2.971 20.982 1.00 75.50 86 ALA A C 1
ATOM 697 O O . ALA A 1 86 ? -13.581 3.403 21.984 1.00 75.50 86 ALA A O 1
ATOM 698 N N . GLY A 1 87 ? -12.918 1.663 20.716 1.00 75.88 87 GLY A N 1
ATOM 699 C CA . GLY A 1 87 ? -13.446 0.633 21.608 1.00 75.88 87 GLY A CA 1
ATOM 700 C C . GLY A 1 87 ? -12.783 0.668 22.985 1.00 75.88 87 GLY A C 1
ATOM 701 O O . GLY A 1 87 ? -13.478 0.682 23.998 1.00 75.88 87 GLY A O 1
ATOM 702 N N . SER A 1 88 ? -11.452 0.765 23.027 1.00 80.62 88 SER A N 1
ATOM 703 C CA . SER A 1 88 ? -10.687 0.824 24.279 1.00 80.62 88 SER A CA 1
ATOM 704 C C . SER A 1 88 ? -10.925 2.128 25.058 1.00 80.62 88 SER A C 1
ATOM 706 O O . SER A 1 88 ? -10.981 2.133 26.285 1.00 80.62 88 SER A O 1
ATOM 708 N N . TRP A 1 89 ? -11.147 3.250 24.367 1.00 84.69 89 TRP A N 1
ATOM 709 C CA . TRP A 1 89 ? -11.523 4.510 25.011 1.00 84.69 89 TRP A CA 1
ATOM 710 C C . TRP A 1 89 ? -12.917 4.443 25.647 1.00 84.69 89 TRP A C 1
ATOM 712 O O . TRP A 1 89 ? -13.109 4.885 26.781 1.00 84.69 89 TRP A O 1
ATOM 722 N N . ALA A 1 90 ? -13.892 3.868 24.937 1.00 80.50 90 ALA A N 1
ATOM 723 C CA . ALA A 1 90 ? -15.253 3.716 25.440 1.00 80.50 90 ALA A CA 1
ATOM 724 C C . ALA A 1 90 ? -15.305 2.820 26.687 1.00 80.50 90 ALA A C 1
ATOM 726 O O . ALA A 1 90 ? -15.985 3.157 27.660 1.00 80.50 90 ALA A O 1
ATOM 727 N N . THR A 1 91 ? -14.547 1.718 26.696 1.00 79.62 91 THR A N 1
ATOM 728 C CA . THR A 1 91 ? -14.459 0.839 27.869 1.00 79.62 91 THR A CA 1
ATOM 729 C C . THR A 1 91 ? -13.749 1.521 29.033 1.00 79.62 91 THR A C 1
ATOM 731 O O . THR A 1 91 ? -14.232 1.419 30.159 1.00 79.62 91 THR A O 1
ATOM 734 N N . MET A 1 92 ? -12.674 2.278 28.784 1.00 83.12 92 MET A N 1
ATOM 735 C CA . MET A 1 92 ? -11.965 3.042 29.819 1.00 83.12 92 MET A CA 1
ATOM 736 C C . MET A 1 92 ? -12.872 4.094 30.477 1.00 83.12 92 MET A C 1
ATOM 738 O O . MET A 1 92 ? -12.882 4.227 31.699 1.00 83.12 92 MET A O 1
ATOM 742 N N . GLN A 1 93 ? -13.678 4.813 29.689 1.00 79.44 93 GLN A N 1
ATOM 743 C CA . GLN A 1 93 ? -14.638 5.800 30.201 1.00 79.44 93 GLN A CA 1
ATOM 744 C C . GLN A 1 93 ? -15.762 5.151 31.018 1.00 79.44 93 GLN A C 1
ATOM 746 O O . GLN A 1 93 ? -16.144 5.671 32.069 1.00 79.44 93 GLN A O 1
ATOM 751 N N . TRP A 1 94 ? -16.276 4.005 30.567 1.00 82.25 94 TRP A N 1
ATOM 752 C CA . TRP A 1 94 ? -17.289 3.252 31.307 1.00 82.25 94 TRP A CA 1
ATOM 753 C C . TRP A 1 94 ? -16.739 2.700 32.630 1.00 82.25 94 TRP A C 1
ATOM 755 O O . TRP A 1 94 ? -17.360 2.880 33.678 1.00 82.25 94 TRP A O 1
ATOM 765 N N . LEU A 1 95 ? -15.536 2.117 32.601 1.00 77.00 95 LEU A N 1
ATOM 766 C CA . LEU A 1 95 ? -14.836 1.638 33.794 1.00 77.00 95 LEU A CA 1
ATOM 767 C C . LEU A 1 95 ? -14.566 2.777 34.780 1.00 77.00 95 LEU A C 1
ATOM 769 O O . LEU A 1 95 ? -14.838 2.615 35.965 1.00 77.00 95 LEU A O 1
ATOM 773 N N . SER A 1 96 ? -14.117 3.938 34.298 1.00 77.38 96 SER A N 1
ATOM 774 C CA . SER A 1 96 ? -13.862 5.115 35.137 1.00 77.38 96 SER A CA 1
ATOM 775 C C . SER A 1 96 ? -15.114 5.555 35.906 1.00 77.38 96 SER A C 1
ATOM 777 O O . SER A 1 96 ? -15.066 5.693 37.126 1.00 77.38 96 SER A O 1
ATOM 779 N N . ARG A 1 97 ? -16.268 5.657 35.230 1.00 70.31 97 ARG A N 1
ATOM 780 C CA . ARG A 1 97 ? -17.548 5.979 35.891 1.00 70.31 97 ARG A CA 1
ATOM 781 C C . ARG A 1 97 ? -17.955 4.914 36.912 1.00 70.31 97 ARG A C 1
ATOM 783 O O . ARG A 1 97 ? -18.310 5.252 38.032 1.00 70.31 97 ARG A O 1
ATOM 790 N N . SER A 1 98 ? -17.806 3.633 36.567 1.00 67.19 98 SER A N 1
ATOM 791 C CA . SER A 1 98 ? -18.147 2.525 37.473 1.00 67.19 98 SER A CA 1
ATOM 792 C C . SER A 1 98 ? -17.258 2.448 38.723 1.00 67.19 98 SER A C 1
ATOM 794 O O . SER A 1 98 ? -17.681 1.941 39.761 1.00 67.19 98 SER A O 1
ATOM 796 N N . ILE A 1 99 ? -16.015 2.931 38.626 1.00 66.12 99 ILE A N 1
ATOM 797 C CA . ILE A 1 99 ? -15.083 3.020 39.752 1.00 66.12 99 ILE A CA 1
ATOM 798 C C . ILE A 1 99 ? -15.464 4.203 40.644 1.00 66.12 99 ILE A C 1
ATOM 800 O O . ILE A 1 99 ? -15.403 4.080 41.863 1.00 66.12 99 ILE A O 1
ATOM 804 N N . GLN A 1 100 ? -15.903 5.314 40.056 1.00 62.91 100 GLN A N 1
ATOM 805 C CA . GLN A 1 100 ? -16.305 6.514 40.786 1.00 62.91 100 GLN A CA 1
ATOM 806 C C . GLN A 1 100 ? -17.562 6.271 41.640 1.00 62.91 100 GLN A C 1
ATOM 808 O O . GLN A 1 100 ? -17.542 6.585 42.828 1.00 62.91 100 GLN A O 1
ATOM 813 N N . ASP A 1 101 ? -18.561 5.566 41.099 1.00 59.34 101 ASP A N 1
ATOM 814 C CA . ASP A 1 101 ? -19.768 5.169 41.845 1.00 59.34 101 ASP A CA 1
ATOM 815 C C . ASP A 1 101 ? -19.444 4.216 43.020 1.00 59.34 101 ASP A C 1
ATOM 817 O O . ASP A 1 101 ? -20.047 4.283 44.090 1.00 59.34 101 ASP A O 1
ATOM 821 N N . ARG A 1 102 ? -18.435 3.344 42.864 1.00 55.44 102 ARG A N 1
ATOM 822 C CA . ARG A 1 102 ? -18.002 2.401 43.917 1.00 55.44 102 ARG A CA 1
ATOM 823 C C . ARG A 1 102 ? -17.104 3.029 44.984 1.00 55.44 102 ARG A C 1
ATOM 825 O O . ARG A 1 102 ? -17.009 2.493 46.090 1.00 55.44 102 ARG A O 1
ATOM 832 N N . ILE A 1 103 ? -16.407 4.118 44.661 1.00 57.75 103 ILE A N 1
ATOM 833 C CA . ILE A 1 103 ? -15.592 4.870 45.625 1.00 57.75 103 ILE A CA 1
ATOM 834 C C . ILE A 1 103 ? -16.503 5.633 46.597 1.00 57.75 103 ILE A C 1
ATOM 836 O O . ILE A 1 103 ? -16.201 5.693 47.789 1.00 57.75 103 ILE A O 1
ATOM 840 N N . GLU A 1 104 ? -17.648 6.125 46.124 1.00 53.81 104 GLU A N 1
ATOM 841 C CA . GLU A 1 104 ? -18.644 6.796 46.964 1.00 53.81 104 GLU A CA 1
ATOM 842 C C . GLU A 1 104 ? -19.327 5.811 47.933 1.00 53.81 104 GLU A C 1
ATOM 844 O O . GLU A 1 104 ? -19.393 6.074 49.135 1.00 53.81 104 GLU A O 1
ATOM 849 N N . GLU A 1 105 ? -19.679 4.604 47.474 1.00 52.84 105 GLU A N 1
ATOM 850 C CA . GLU A 1 105 ? -20.298 3.568 48.318 1.00 52.84 105 GLU A CA 1
ATOM 851 C C . GLU A 1 105 ? -19.360 3.042 49.430 1.00 52.84 105 GLU A C 1
ATOM 853 O O . GLU A 1 105 ? -19.802 2.779 50.551 1.00 52.84 105 GLU A O 1
ATOM 858 N N . ARG A 1 106 ? -18.041 2.956 49.181 1.00 46.09 106 ARG A N 1
ATOM 859 C CA . ARG A 1 106 ? -17.063 2.543 50.212 1.00 46.09 106 ARG A CA 1
ATOM 860 C C . ARG A 1 106 ? -16.834 3.591 51.299 1.00 46.09 106 ARG A C 1
ATOM 862 O O . ARG A 1 106 ? -16.641 3.208 52.450 1.00 46.09 106 ARG A O 1
ATOM 869 N N . SER A 1 107 ? -16.914 4.883 50.972 1.00 50.06 107 SER A N 1
ATOM 870 C CA . SER A 1 107 ? -16.809 5.943 51.986 1.00 50.06 107 SER A CA 1
ATOM 871 C C . SER A 1 107 ? -17.969 5.922 52.990 1.00 50.06 107 SER A C 1
ATOM 873 O O . SER A 1 107 ? -17.785 6.286 54.149 1.00 50.06 107 SER A O 1
ATOM 875 N N . MET A 1 108 ? -19.138 5.405 52.593 1.00 51.81 108 MET A N 1
ATOM 876 C CA . MET A 1 108 ? -20.290 5.273 53.487 1.00 51.81 108 MET A CA 1
ATOM 877 C C . MET A 1 108 ? -20.175 4.062 54.429 1.00 51.81 108 MET A C 1
ATOM 879 O O . MET A 1 108 ? -20.668 4.109 55.556 1.00 51.81 108 MET A O 1
ATOM 883 N N . VAL A 1 109 ? -19.488 2.994 54.007 1.00 55.38 109 VAL A N 1
ATOM 884 C CA . VAL A 1 109 ? -19.256 1.795 54.833 1.00 55.38 109 VAL A CA 1
ATOM 885 C C . VAL A 1 109 ? -18.176 2.039 55.892 1.00 55.38 109 VAL A C 1
ATOM 887 O O . VAL A 1 109 ? -18.356 1.618 57.033 1.00 55.38 109 VAL A O 1
ATOM 890 N N . ASP A 1 110 ? -17.106 2.776 55.574 1.00 53.69 110 ASP A N 1
ATOM 891 C CA . ASP A 1 110 ? -16.066 3.115 56.562 1.00 53.69 110 ASP A CA 1
ATOM 892 C C . ASP A 1 110 ? -16.602 4.028 57.680 1.00 53.69 110 ASP A C 1
ATOM 894 O O . ASP A 1 110 ? -16.259 3.841 58.850 1.00 53.69 110 ASP A O 1
ATOM 898 N N . VAL A 1 111 ? -17.522 4.946 57.358 1.00 56.28 111 VAL A N 1
ATOM 899 C CA . VAL A 1 111 ? -18.217 5.777 58.360 1.00 56.28 111 VAL A CA 1
ATOM 900 C C . VAL A 1 111 ? -19.154 4.935 59.238 1.00 56.28 111 VAL A C 1
ATOM 902 O O . VAL A 1 111 ? -19.197 5.131 60.452 1.00 56.28 111 VAL A O 1
ATOM 905 N N . GLN A 1 112 ? -19.857 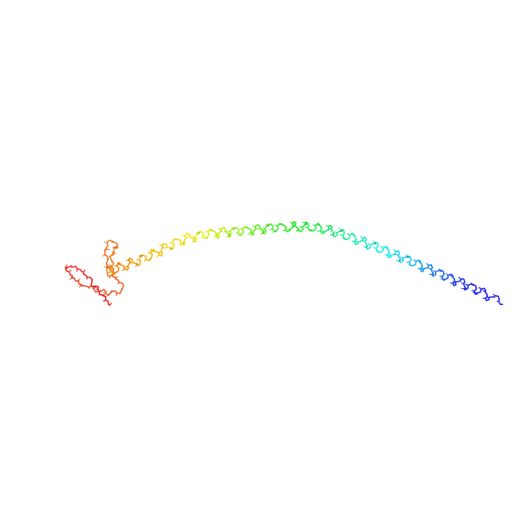3.948 58.669 1.00 54.50 112 GLN A N 1
ATOM 906 C CA . GLN A 1 112 ? -20.721 3.045 59.445 1.00 54.50 112 GLN A CA 1
ATOM 907 C C . GLN A 1 112 ? -19.928 2.092 60.353 1.00 54.50 112 GLN A C 1
ATOM 909 O O . GLN A 1 112 ? -20.365 1.803 61.467 1.00 54.50 112 GLN A O 1
ATOM 914 N N . ILE A 1 113 ? -18.746 1.633 59.926 1.00 56.19 113 ILE A N 1
ATOM 915 C CA . ILE A 1 113 ? -17.867 0.793 60.756 1.00 56.19 113 ILE A CA 1
ATOM 916 C C . ILE A 1 113 ? -17.238 1.610 61.894 1.00 56.19 113 ILE A C 1
ATOM 918 O O . ILE A 1 113 ? -17.107 1.090 63.006 1.00 56.19 113 ILE A O 1
ATOM 922 N N . ALA A 1 114 ? -16.881 2.876 61.652 1.00 57.69 114 ALA A N 1
ATOM 923 C CA . ALA A 1 114 ? -16.378 3.772 62.693 1.00 57.69 114 ALA A CA 1
ATOM 924 C C . ALA A 1 114 ? -17.453 4.071 63.754 1.00 57.69 114 ALA A C 1
ATOM 926 O O . ALA A 1 114 ? -17.211 3.842 64.939 1.00 57.69 114 ALA A O 1
ATOM 927 N N . GLY A 1 115 ? -18.665 4.456 63.333 1.00 56.38 115 GLY A N 1
ATOM 928 C CA . GLY A 1 115 ? -19.779 4.717 64.254 1.00 56.38 115 GLY A CA 1
ATOM 929 C C . GLY A 1 115 ? -20.253 3.469 65.010 1.00 56.38 115 GLY A C 1
ATOM 930 O O . GLY A 1 115 ? -20.570 3.537 66.195 1.00 56.38 115 GLY A O 1
ATOM 931 N N . GLY A 1 116 ? -20.229 2.296 64.366 1.00 55.22 116 GLY A N 1
ATOM 932 C CA . GLY A 1 116 ? -20.579 1.030 65.015 1.00 55.22 116 GLY A CA 1
ATOM 933 C C . GLY A 1 116 ? -19.595 0.611 66.112 1.00 55.22 116 GLY A C 1
ATOM 934 O O . GLY A 1 116 ? -20.009 0.019 67.106 1.00 55.22 116 GLY A O 1
ATOM 935 N N . ARG A 1 117 ? -18.301 0.931 65.977 1.00 56.81 117 ARG A N 1
ATOM 936 C CA . ARG A 1 117 ? -17.301 0.646 67.022 1.00 56.81 117 ARG A CA 1
ATOM 937 C C . ARG A 1 117 ? -17.423 1.580 68.219 1.00 56.81 117 ARG A C 1
ATOM 939 O O . ARG A 1 117 ? -17.229 1.122 69.339 1.00 56.81 117 ARG A O 1
ATOM 946 N N . GLU A 1 118 ? -17.762 2.842 67.988 1.00 59.44 118 GLU A N 1
ATOM 947 C CA . GLU A 1 118 ? -17.977 3.823 69.055 1.00 59.44 118 GLU A CA 1
ATOM 948 C C . GLU A 1 118 ? -19.237 3.488 69.866 1.00 59.44 118 GLU A C 1
ATOM 950 O O . GLU A 1 118 ? -19.179 3.415 71.089 1.00 59.44 118 GLU A O 1
ATOM 955 N N . MET A 1 119 ? -20.327 3.114 69.189 1.00 58.47 119 MET A N 1
ATOM 956 C CA . MET A 1 119 ? -21.555 2.653 69.845 1.00 58.47 119 MET A CA 1
ATOM 957 C C . MET A 1 119 ? -21.353 1.340 70.621 1.00 58.47 119 MET A C 1
ATOM 959 O O . MET A 1 119 ? -21.911 1.168 71.701 1.00 58.47 119 MET A O 1
ATOM 963 N N . VAL A 1 120 ? -20.551 0.401 70.103 1.00 61.09 120 VAL A N 1
ATOM 964 C CA . VAL A 1 120 ? -20.220 -0.832 70.841 1.00 61.09 120 VAL A CA 1
ATOM 965 C C . VAL A 1 120 ? -19.364 -0.527 72.070 1.00 61.09 120 VAL A C 1
ATOM 967 O O . VAL A 1 120 ? -19.615 -1.119 73.114 1.00 61.09 120 VAL A O 1
ATOM 970 N N . ALA A 1 121 ? -18.417 0.411 71.979 1.00 61.19 121 ALA A N 1
ATOM 971 C CA . ALA A 1 121 ? -17.612 0.836 73.123 1.00 61.19 121 ALA A CA 1
ATOM 972 C C . ALA A 1 121 ? -18.462 1.535 74.202 1.00 61.19 121 ALA A C 1
ATOM 974 O O . ALA A 1 121 ? -18.309 1.236 75.383 1.00 61.19 121 ALA A O 1
ATOM 975 N N . GLU A 1 1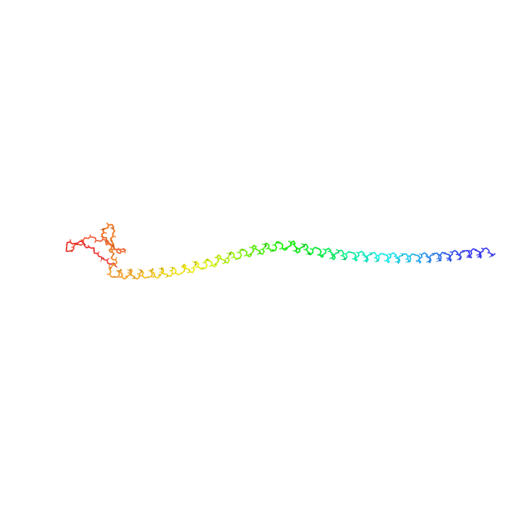22 ? -19.411 2.389 73.807 1.00 60.41 122 GLU A N 1
ATOM 976 C CA . GLU A 1 122 ? -20.344 3.060 74.727 1.00 60.41 122 GLU A CA 1
ATOM 977 C C . GLU A 1 122 ? -21.301 2.063 75.410 1.00 60.41 122 GLU A C 1
ATOM 979 O O . GLU A 1 122 ? -21.550 2.136 76.619 1.00 60.41 122 GLU A O 1
ATOM 984 N N . ILE A 1 123 ? -21.807 1.078 74.658 1.00 60.75 123 ILE A N 1
ATOM 985 C CA . ILE A 1 123 ? -22.635 -0.001 75.213 1.00 60.75 123 ILE A CA 1
ATOM 986 C C . ILE A 1 123 ? -21.802 -0.875 76.157 1.00 60.75 123 ILE A C 1
ATOM 988 O O . ILE A 1 123 ? -22.294 -1.247 77.223 1.00 60.75 123 ILE A O 1
ATOM 992 N N . GLU A 1 124 ? -20.550 -1.182 75.818 1.00 59.44 124 GLU A N 1
ATOM 993 C CA . GLU A 1 124 ? -19.644 -1.957 76.670 1.00 59.44 124 GLU A CA 1
ATOM 994 C C . GLU A 1 124 ? -19.332 -1.229 77.988 1.00 59.44 124 GLU A C 1
ATOM 996 O O . GLU A 1 124 ? -19.372 -1.856 79.050 1.00 59.44 124 GLU A O 1
ATOM 1001 N N . GLU A 1 125 ? -19.133 0.091 77.946 1.00 60.62 125 GLU A N 1
ATOM 1002 C CA . GLU A 1 125 ? -18.919 0.929 79.131 1.00 60.62 125 GLU A CA 1
ATOM 1003 C C . GLU A 1 125 ? -20.167 0.998 80.029 1.00 60.62 125 GLU A C 1
ATOM 1005 O O . GLU A 1 125 ? -20.069 0.833 81.247 1.00 60.62 125 GLU A O 1
ATOM 1010 N N . THR A 1 126 ? -21.353 1.160 79.435 1.00 60.03 126 THR A N 1
ATOM 10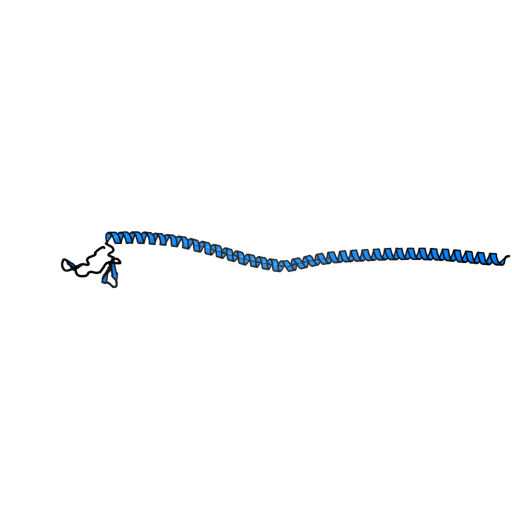11 C CA . THR A 1 126 ? -22.613 1.356 80.179 1.00 60.03 126 THR A CA 1
ATOM 1012 C C . THR A 1 126 ? -23.210 0.046 80.708 1.00 60.03 126 THR A C 1
ATOM 1014 O O . THR A 1 126 ? -23.900 0.041 81.727 1.00 60.03 126 THR A O 1
ATOM 1017 N N . THR A 1 127 ? -22.956 -1.083 80.037 1.00 58.91 127 THR A N 1
ATOM 1018 C CA . THR A 1 127 ? -23.554 -2.394 80.375 1.00 58.91 127 THR A CA 1
ATOM 1019 C C . THR A 1 127 ? -22.546 -3.427 80.878 1.00 58.91 127 THR A C 1
ATOM 1021 O O . THR A 1 127 ? -22.875 -4.611 80.961 1.00 58.91 127 THR A O 1
ATOM 1024 N N . TRP A 1 128 ? -21.319 -3.010 81.214 1.00 57.66 128 TRP A N 1
ATOM 1025 C CA . TRP A 1 128 ? -20.211 -3.909 81.580 1.00 57.66 128 TRP A CA 1
ATOM 1026 C C . TRP A 1 128 ? -19.980 -5.035 80.551 1.00 57.66 128 TRP A C 1
ATOM 1028 O O . TRP A 1 128 ? -19.598 -6.150 80.909 1.00 57.66 128 TRP A O 1
ATOM 1038 N N . GLY A 1 129 ? -20.250 -4.763 79.270 1.00 59.56 129 GLY A N 1
ATOM 1039 C CA . GLY A 1 129 ? -20.138 -5.733 78.174 1.00 59.56 129 GLY A CA 1
ATOM 1040 C C . GLY A 1 129 ? -21.222 -6.820 78.141 1.00 59.56 129 GLY A C 1
ATOM 1041 O O . GLY A 1 129 ? -21.054 -7.821 77.441 1.00 59.56 129 GLY A O 1
ATOM 1042 N N . VAL A 1 130 ? -22.322 -6.655 78.885 1.00 63.44 130 VAL A N 1
ATOM 1043 C CA . VAL A 1 130 ? -23.413 -7.636 78.966 1.00 63.44 130 VAL A CA 1
ATOM 1044 C C . VAL A 1 130 ? -24.492 -7.343 77.924 1.00 63.44 130 VAL A C 1
ATOM 1046 O O . VAL A 1 130 ? -25.219 -6.356 78.008 1.00 63.44 130 VAL A O 1
ATOM 1049 N N . GLY A 1 131 ? -24.647 -8.246 76.955 1.00 62.75 131 GLY A N 1
ATOM 1050 C CA . GLY A 1 131 ? -25.643 -8.119 75.888 1.00 62.75 131 GLY A CA 1
ATOM 1051 C C . GLY A 1 131 ? -26.868 -9.006 76.107 1.00 62.75 131 GLY A C 1
ATOM 1052 O O . GLY A 1 131 ? -26.735 -10.223 76.220 1.00 62.75 131 GLY A O 1
ATOM 1053 N N . LEU A 1 132 ? -28.074 -8.436 76.092 1.00 62.56 132 LEU A N 1
ATOM 1054 C CA . LEU A 1 132 ? -29.324 -9.204 76.049 1.00 62.56 132 LEU A CA 1
ATOM 1055 C C . LEU A 1 132 ? -29.672 -9.532 74.595 1.00 62.56 132 LEU A C 1
ATOM 1057 O O . LEU A 1 132 ? -29.825 -8.625 73.776 1.00 62.56 132 LEU A O 1
ATOM 1061 N N . ARG A 1 133 ? -29.814 -10.816 74.261 1.00 64.25 133 ARG A N 1
ATOM 1062 C CA . ARG A 1 133 ? -30.218 -11.250 72.917 1.00 64.25 133 ARG A CA 1
ATOM 1063 C C . ARG A 1 133 ? -31.385 -12.223 73.005 1.00 64.25 133 ARG A C 1
ATOM 1065 O O . ARG A 1 133 ? -31.358 -13.158 73.796 1.00 64.25 133 ARG A O 1
ATOM 1072 N N . GLU A 1 134 ? -32.397 -12.010 72.177 1.00 61.31 134 GLU A N 1
ATOM 1073 C CA . GLU A 1 134 ? -33.524 -12.928 72.033 1.00 61.31 134 GLU A CA 1
ATOM 1074 C C . GLU A 1 134 ? -33.307 -13.785 70.782 1.00 61.31 134 GLU A C 1
ATOM 1076 O O . GLU A 1 134 ? -33.098 -13.251 69.692 1.00 61.31 134 GLU A O 1
ATOM 1081 N N . ILE A 1 135 ? -33.281 -15.106 70.952 1.00 67.50 135 ILE A N 1
ATOM 1082 C CA . ILE A 1 135 ? -33.169 -16.084 69.862 1.00 67.50 135 ILE A CA 1
ATOM 1083 C C . ILE A 1 135 ? -34.290 -17.097 70.084 1.00 67.50 135 ILE A C 1
ATOM 1085 O O . ILE A 1 135 ? -34.434 -17.613 71.189 1.00 67.50 135 ILE A O 1
ATOM 1089 N N . ASP A 1 136 ? -35.112 -17.329 69.060 1.00 62.28 136 ASP A N 1
ATOM 1090 C CA . ASP A 1 136 ? -36.233 -18.281 69.094 1.00 62.28 136 ASP A CA 1
ATOM 1091 C C . ASP A 1 136 ? -37.201 -18.083 70.282 1.00 62.28 136 ASP A C 1
ATOM 1093 O O . ASP A 1 136 ? -37.713 -19.037 70.865 1.00 62.28 136 ASP A O 1
ATOM 1097 N N . GLY A 1 137 ? -37.452 -16.823 70.662 1.00 62.34 137 GLY A N 1
ATOM 1098 C CA . GLY A 1 137 ? -38.364 -16.453 71.756 1.00 62.34 137 GLY A CA 1
ATOM 1099 C C . GLY A 1 137 ? -37.799 -16.664 73.165 1.00 62.34 137 GLY A C 1
ATOM 1100 O O . GLY A 1 137 ? -38.509 -16.469 74.153 1.00 62.34 137 GLY A O 1
ATOM 1101 N N . VAL A 1 138 ? -36.522 -17.040 73.279 1.00 61.06 138 VAL A N 1
ATOM 1102 C CA . VAL A 1 138 ? -35.815 -17.207 74.552 1.00 61.06 138 VAL A CA 1
ATOM 1103 C C . VAL A 1 138 ? -34.779 -16.096 74.703 1.00 61.06 138 VAL A C 1
ATOM 1105 O O . VAL A 1 138 ? -34.010 -15.801 73.786 1.00 61.06 138 VAL A O 1
ATOM 1108 N N . ARG A 1 139 ? -34.763 -15.446 75.873 1.00 64.44 139 ARG A N 1
ATOM 1109 C CA . ARG A 1 139 ? -33.824 -14.359 76.185 1.00 64.44 139 ARG A CA 1
ATOM 1110 C C . ARG A 1 139 ? -32.552 -14.910 76.813 1.00 64.44 139 ARG A C 1
ATOM 1112 O O . ARG A 1 139 ? -32.593 -15.527 77.874 1.00 64.44 139 ARG A O 1
ATOM 1119 N N . TYR A 1 140 ? -31.429 -14.625 76.171 1.00 64.19 140 TYR A N 1
ATOM 1120 C CA . TYR A 1 140 ? -30.091 -15.000 76.597 1.00 64.19 140 TYR A CA 1
ATOM 1121 C C . TYR A 1 140 ? -29.308 -13.766 77.046 1.00 64.19 140 TYR A C 1
ATOM 1123 O O . TYR A 1 140 ? -29.425 -12.684 76.467 1.00 64.19 140 TYR A O 1
ATOM 1131 N N . VAL A 1 141 ? -28.487 -13.949 78.077 1.00 67.62 141 VAL A N 1
ATOM 1132 C CA . VAL A 1 141 ? -27.513 -12.959 78.541 1.00 67.62 141 VAL A CA 1
ATOM 1133 C C . VAL A 1 141 ? -26.151 -13.364 77.990 1.00 67.62 141 VAL A C 1
ATOM 1135 O O . VAL A 1 141 ? -25.675 -14.469 78.241 1.00 67.62 141 VAL A O 1
ATOM 1138 N N . THR A 1 142 ? -25.538 -12.480 77.214 1.00 65.56 142 THR A N 1
ATOM 1139 C CA . THR A 1 142 ? -24.235 -12.691 76.581 1.00 65.56 142 THR A CA 1
ATOM 1140 C C . THR A 1 142 ? -23.182 -11.991 77.425 1.00 65.56 142 THR A C 1
ATOM 1142 O O . THR A 1 142 ? -23.281 -10.788 77.647 1.00 65.56 142 THR A O 1
ATOM 1145 N N . LEU A 1 143 ? -22.203 -12.749 77.911 1.00 66.19 143 LEU A N 1
ATOM 1146 C CA . LEU A 1 143 ? -21.103 -12.243 78.730 1.00 66.19 143 LEU A CA 1
ATOM 1147 C C . LEU A 1 143 ? -19.939 -11.777 77.834 1.00 66.19 143 LEU A C 1
ATOM 1149 O O . LEU A 1 143 ? -19.753 -12.346 76.749 1.00 66.19 143 LEU A O 1
ATOM 1153 N N . PRO A 1 144 ? -19.148 -10.777 78.264 1.00 65.44 144 PRO A N 1
ATOM 1154 C CA . PRO A 1 144 ? -17.981 -10.328 77.515 1.00 65.44 144 PRO A CA 1
ATOM 1155 C C . PRO A 1 144 ? -16.919 -11.434 77.414 1.00 65.44 144 PRO A C 1
ATOM 1157 O O . PRO A 1 144 ? -16.869 -12.388 78.195 1.00 65.44 144 PRO A O 1
ATOM 1160 N N . ARG A 1 145 ? -16.067 -11.356 76.387 1.00 57.59 145 ARG A N 1
ATOM 1161 C CA . ARG A 1 145 ? -15.064 -12.398 76.120 1.00 57.59 145 ARG A CA 1
ATOM 1162 C C . ARG A 1 145 ? -14.019 -12.427 77.238 1.00 57.59 145 ARG A C 1
ATOM 1164 O O . ARG A 1 145 ? -13.385 -11.417 77.504 1.00 57.59 145 ARG A O 1
ATOM 1171 N N . GLY A 1 146 ? -13.802 -13.602 77.833 1.00 57.66 146 GLY A N 1
ATOM 1172 C CA . GLY A 1 146 ? -12.778 -13.822 78.862 1.00 57.66 146 GLY A CA 1
ATOM 1173 C C . GLY A 1 146 ? -13.294 -13.863 80.303 1.00 57.66 146 GLY A C 1
ATOM 1174 O O . GLY A 1 146 ? -12.496 -14.092 81.203 1.00 57.66 146 GLY A O 1
ATOM 1175 N N . THR A 1 147 ? -14.600 -13.696 80.548 1.00 59.91 147 THR A N 1
ATOM 1176 C CA . THR A 1 147 ? -15.153 -13.771 81.911 1.00 59.91 147 THR A CA 1
ATOM 1177 C C . THR A 1 147 ? -15.395 -15.227 82.339 1.00 59.91 147 THR A C 1
ATOM 1179 O O . THR A 1 147 ? -16.127 -15.947 81.650 1.00 59.91 147 THR A O 1
ATOM 1182 N N . PRO A 1 148 ? -14.823 -15.695 83.465 1.00 57.47 148 PRO A N 1
ATOM 1183 C CA . PRO A 1 148 ? -15.114 -17.023 83.993 1.00 57.47 148 PRO A CA 1
ATOM 1184 C C . PRO A 1 148 ? -16.555 -17.076 84.518 1.00 57.47 148 PRO A C 1
ATOM 1186 O O . PRO A 1 148 ? -16.968 -16.263 85.342 1.00 57.47 148 PRO A O 1
ATOM 1189 N N . VAL A 1 149 ? -17.337 -18.042 84.035 1.00 56.69 149 VAL A N 1
ATOM 1190 C CA . VAL A 1 149 ? -18.743 -18.208 84.422 1.00 56.69 149 VAL A CA 1
ATOM 1191 C C . VAL A 1 149 ? -18.819 -18.917 85.775 1.00 56.69 149 VAL A C 1
ATOM 1193 O O . VAL A 1 149 ? -18.748 -20.142 85.845 1.00 56.69 149 VAL A O 1
ATOM 1196 N N . LEU A 1 150 ? -18.978 -18.155 86.859 1.00 56.09 150 LEU A N 1
ATOM 1197 C CA . LEU A 1 150 ? -19.361 -18.678 88.173 1.00 56.09 150 LEU A CA 1
ATOM 1198 C C . LEU A 1 150 ? -20.868 -18.483 88.369 1.00 56.09 150 LEU A C 1
ATOM 1200 O O . LEU A 1 150 ? -21.345 -17.430 88.785 1.00 56.09 150 LEU A O 1
ATOM 1204 N N . THR A 1 151 ? -21.644 -19.509 88.037 1.00 55.53 151 THR A N 1
ATOM 1205 C CA . THR A 1 151 ? -23.077 -19.557 88.345 1.00 55.53 151 THR A CA 1
ATOM 1206 C C . THR A 1 151 ? -23.289 -20.102 89.749 1.00 55.53 151 THR A C 1
ATOM 1208 O O . THR A 1 151 ? -22.932 -21.255 89.978 1.00 55.53 151 THR A O 1
ATOM 1211 N N . ALA A 1 152 ? -23.892 -19.304 90.641 1.00 53.56 152 ALA A N 1
ATOM 1212 C CA . ALA A 1 152 ? -24.844 -19.729 91.690 1.00 53.56 152 ALA A CA 1
ATOM 1213 C C . ALA A 1 152 ? -25.017 -18.671 92.804 1.00 53.56 152 ALA A C 1
ATOM 1215 O O . ALA A 1 152 ? -25.072 -19.019 93.982 1.00 53.56 152 ALA A O 1
ATOM 1216 N N . PHE A 1 153 ? -25.119 -17.379 92.471 1.00 58.03 153 PHE A N 1
ATOM 1217 C CA . PHE A 1 153 ? -25.562 -16.392 93.458 1.00 58.03 153 PHE A CA 1
ATOM 1218 C C . PHE A 1 153 ? -27.064 -16.157 93.294 1.00 58.03 153 PHE A C 1
ATOM 1220 O O . PHE A 1 153 ? -27.519 -15.693 92.252 1.00 58.03 153 PHE A O 1
ATOM 1227 N N . THR A 1 154 ? -27.854 -16.508 94.305 1.00 57.72 154 THR A N 1
ATOM 1228 C CA . THR A 1 154 ? -29.288 -16.199 94.344 1.00 57.72 154 THR A CA 1
ATOM 1229 C C . THR A 1 154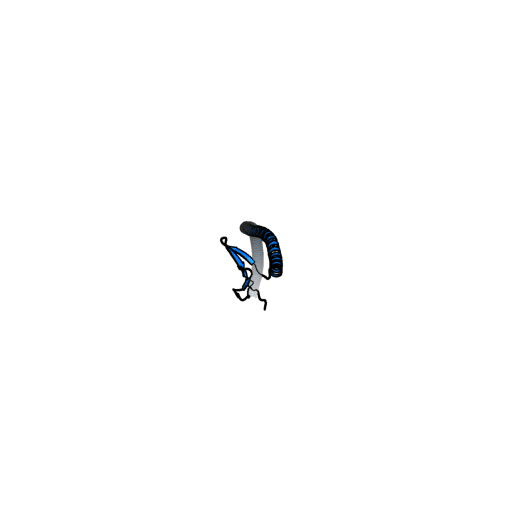 ? -29.533 -15.053 95.309 1.00 57.72 154 THR A C 1
ATOM 1231 O O . THR A 1 154 ? -29.283 -15.195 96.505 1.00 57.72 154 THR A O 1
ATOM 1234 N N . PHE A 1 155 ? -30.059 -13.944 94.799 1.00 49.81 155 PHE A N 1
ATOM 1235 C CA . PHE A 1 155 ? -30.518 -12.809 95.596 1.00 49.81 155 PHE A CA 1
ATOM 1236 C C . PHE A 1 155 ? -32.008 -12.619 95.318 1.00 49.81 155 PHE A C 1
ATOM 1238 O O . PHE A 1 155 ? -32.436 -12.724 94.172 1.00 49.81 155 PHE A O 1
ATOM 1245 N N . ASP A 1 156 ? -32.817 -12.439 96.359 1.00 58.16 156 ASP A N 1
ATOM 1246 C CA . ASP A 1 156 ? -34.276 -12.279 96.230 1.00 58.16 156 ASP A CA 1
ATOM 1247 C C . ASP A 1 156 ? -34.975 -13.388 95.400 1.00 58.16 156 ASP A C 1
ATOM 1249 O O . ASP A 1 156 ? -35.860 -13.150 94.580 1.00 58.16 156 ASP A O 1
ATOM 1253 N N . GLY A 1 157 ? -34.515 -14.637 95.551 1.00 56.84 157 GLY A N 1
ATOM 1254 C CA . GLY A 1 157 ? -35.088 -15.800 94.859 1.00 56.84 157 GLY A CA 1
ATOM 1255 C C . GLY A 1 157 ? -34.826 -15.864 93.347 1.00 56.84 157 GLY A C 1
ATOM 1256 O O . GLY A 1 157 ? -35.397 -16.725 92.676 1.00 56.84 157 GLY A O 1
ATOM 1257 N N . ARG A 1 158 ? -33.967 -14.994 92.797 1.00 53.22 158 ARG A N 1
ATOM 1258 C CA . ARG A 1 158 ? -33.610 -14.971 91.369 1.00 53.22 158 ARG A CA 1
ATOM 1259 C C . ARG A 1 158 ? -32.132 -15.321 91.166 1.00 53.22 158 ARG A C 1
ATOM 1261 O O . ARG A 1 158 ? -31.307 -14.935 91.994 1.00 53.22 158 ARG A O 1
ATOM 1268 N N . PRO A 1 159 ? -31.774 -16.056 90.098 1.00 59.53 159 PRO A N 1
ATOM 1269 C CA . PRO A 1 159 ? -30.382 -16.350 89.782 1.00 59.53 159 PRO A CA 1
ATOM 1270 C C . PRO A 1 159 ? -29.689 -15.106 89.214 1.00 59.53 159 PRO A C 1
ATOM 1272 O O . PRO A 1 159 ? -30.150 -14.523 88.233 1.00 59.53 159 PRO A O 1
ATOM 1275 N N . TYR A 1 160 ? -28.570 -14.724 89.820 1.00 58.88 160 TYR A N 1
ATOM 1276 C CA . TYR A 1 160 ? -27.675 -13.671 89.351 1.00 58.88 160 TYR A CA 1
ATOM 1277 C C . TYR A 1 160 ? -26.336 -14.278 88.923 1.00 58.88 160 TYR A C 1
ATOM 1279 O O . TYR A 1 160 ? -25.898 -15.313 89.435 1.00 58.88 160 TYR A O 1
ATOM 1287 N N . VAL A 1 161 ? -25.683 -13.613 87.974 1.00 63.72 161 VAL A N 1
ATOM 1288 C CA . VAL A 1 161 ? -24.329 -13.943 87.522 1.00 63.72 161 VAL A CA 1
ATOM 1289 C C . VAL A 1 161 ? -23.391 -12.887 88.092 1.00 63.72 161 VAL A C 1
ATOM 1291 O O . VAL A 1 161 ? -23.588 -11.697 87.850 1.00 63.72 161 VAL A O 1
ATOM 1294 N N . GLU A 1 162 ? -22.401 -13.309 88.879 1.00 60.94 162 GLU A N 1
ATOM 1295 C CA . GLU A 1 162 ? -21.364 -12.407 89.383 1.00 60.94 162 GLU A CA 1
ATOM 1296 C C . GLU A 1 162 ? -20.364 -12.132 88.256 1.00 60.94 162 GLU A C 1
ATOM 1298 O O . GLU A 1 162 ? -19.771 -13.051 87.691 1.00 60.94 162 GLU A O 1
ATOM 1303 N N . LEU A 1 163 ? -20.186 -10.857 87.919 1.00 60.47 163 LEU A N 1
ATOM 1304 C CA . LEU A 1 163 ? -19.193 -10.410 86.951 1.00 60.47 163 LEU A CA 1
ATOM 1305 C C . LEU A 1 163 ? -17.973 -9.915 87.722 1.00 60.47 163 LEU A C 1
ATOM 1307 O O . LEU A 1 163 ? -18.043 -8.889 88.398 1.00 60.47 163 LEU A O 1
ATOM 1311 N N . ARG A 1 164 ? -16.855 -10.641 87.628 1.00 55.16 164 ARG A N 1
ATOM 1312 C CA . ARG A 1 164 ? -15.559 -10.189 88.151 1.00 55.16 164 ARG A CA 1
ATOM 1313 C C . ARG A 1 164 ? -14.649 -9.771 87.006 1.00 55.16 164 ARG A C 1
ATOM 1315 O O . ARG A 1 164 ? -14.515 -10.492 86.022 1.00 55.16 164 ARG A O 1
ATOM 1322 N N . ARG A 1 165 ? -14.029 -8.605 87.163 1.00 52.34 165 ARG A N 1
ATOM 1323 C CA . ARG A 1 165 ? -12.956 -8.104 86.303 1.00 52.34 165 ARG A CA 1
ATOM 1324 C C . ARG A 1 165 ? -11.626 -8.459 86.972 1.00 52.34 165 ARG A C 1
ATOM 1326 O O . ARG A 1 165 ? -11.484 -8.186 88.162 1.00 52.34 165 ARG A O 1
ATOM 1333 N N . GLU A 1 166 ? -10.716 -9.091 86.236 1.00 48.44 166 GLU A N 1
ATOM 1334 C CA . GLU A 1 166 ? -9.301 -9.217 86.632 1.00 48.44 166 GLU A CA 1
ATOM 1335 C C . GLU A 1 166 ? -8.536 -7.920 86.346 1.00 48.44 166 GLU A C 1
ATOM 1337 O O . GLU A 1 166 ? -8.862 -7.246 85.337 1.00 48.44 166 GLU A O 1
#

Sequence (166 aa):
MERTSTANDLTDRLRTRLETERKKIEELTANELERLGENSRRVARRALRSIERDTEVAVGNVRELLVKAWLRPLIVGTALWLGTFAGSWATMQWLSRSIQDRIEERSMVDVQIAGGREMVAEIEETTWGVGLREIDGVRYVTLPRGTPVLTAFTFDGRPYVELRRE

Secondary structure (DSSP, 8-state):
--HHHHHHHHHHHHHHHHHHHHHHHHHHHHHHHHHHHHHHHHHHHHHHHHHHHHHHHHHHHHHHHHHHHHHHHHHHHHHHHHHHHHHHHHHHHHHHHHHHHHHHHHHHHHHHHHHHHHHHHHHHHHHTT-EEEEETTEEEEEPPTT----EEEEETTEEEE-----

Radius of gyration: 61.67 Å; chains: 1; bounding box: 113×29×168 Å